Protein AF-A0A2E9WST7-F1 (afdb_monomer)

Mean predicted aligned error: 13.3 Å

Solvent-accessible surface area (backbone atoms only — not comparable to full-atom values): 6482 Å² total; per-residue (Å²): 111,64,91,90,34,52,65,71,56,52,52,51,54,52,51,51,51,49,51,52,51,52,50,48,54,58,65,74,44,77,50,50,67,56,48,52,54,45,57,62,57,57,50,62,66,74,67,54,48,77,66,50,72,51,68,26,74,51,70,61,37,70,44,82,50,95,46,68,55,95,45,40,83,42,42,50,44,25,50,70,87,40,81,57,51,58,79,73,47,29,40,57,55,65,39,33,40,37,40,76,61,58,41,50,63,73,38,44,33,41,39,40,63,106

pLDDT: mean 85.19, std 15.43, range [53.72, 98.31]

Secondary structure (DSSP, 8-state):
-BTTB-HHHHHHHHHHHHHHHHHHHHHH-TTHHHHHHHHHHHHHHTTSPPPEEEE--SS--EEE-SS--SSGGGEEEEETTEEPPBTTTEEEETTEEEESSPPPTT-EEEEEE-

Structure (mmCIF, N/CA/C/O backbone):
data_AF-A0A2E9WST7-F1
#
_entry.id   AF-A0A2E9WST7-F1
#
loop_
_atom_site.group_PDB
_atom_site.id
_atom_site.type_symbol
_atom_site.label_atom_id
_atom_site.label_alt_id
_atom_site.label_comp_id
_atom_site.label_asym_id
_atom_site.label_entity_id
_atom_site.label_seq_id
_atom_site.pdbx_PDB_ins_code
_atom_site.Cartn_x
_atom_site.Cartn_y
_atom_site.Cartn_z
_atom_site.occup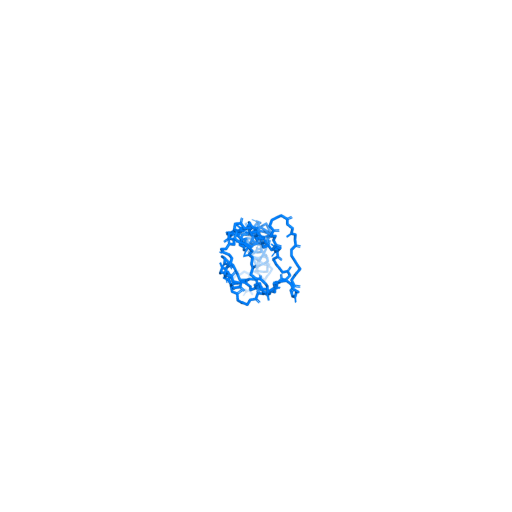ancy
_atom_site.B_iso_or_equiv
_atom_site.auth_seq_id
_atom_site.auth_comp_id
_atom_site.auth_asym_id
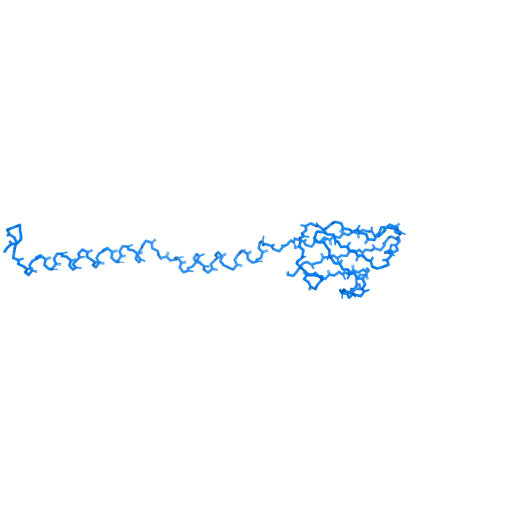_atom_site.auth_atom_id
_atom_site.pdbx_PDB_model_num
ATOM 1 N N . MET A 1 1 ? -45.244 -2.416 60.033 1.00 62.09 1 MET A N 1
ATOM 2 C CA . MET A 1 1 ? -44.432 -1.181 60.022 1.00 62.09 1 MET A CA 1
ATOM 3 C C . MET A 1 1 ? -42.985 -1.604 59.886 1.00 62.09 1 MET A C 1
ATOM 5 O O . MET A 1 1 ? -42.555 -2.424 60.683 1.00 62.09 1 MET A O 1
ATOM 9 N N . ILE A 1 2 ? -42.266 -1.107 58.884 1.00 64.69 2 ILE A N 1
ATOM 10 C CA . ILE A 1 2 ? -40.804 -1.242 58.815 1.00 64.69 2 ILE A CA 1
ATOM 11 C C . ILE A 1 2 ? -40.252 0.097 59.317 1.00 64.69 2 ILE A C 1
ATOM 13 O O . ILE A 1 2 ? -40.688 1.142 58.834 1.00 64.69 2 ILE A O 1
ATOM 17 N N . ASN A 1 3 ? -39.376 0.085 60.325 1.00 66.50 3 ASN A N 1
ATOM 18 C CA . ASN A 1 3 ? -38.720 1.276 60.896 1.00 66.50 3 ASN A CA 1
ATOM 19 C C . ASN A 1 3 ? -39.676 2.449 61.206 1.00 66.50 3 ASN A C 1
ATOM 21 O O . ASN A 1 3 ? -39.450 3.574 60.764 1.00 66.50 3 ASN A O 1
ATOM 25 N N . ASN A 1 4 ? -40.785 2.187 61.909 1.00 77.38 4 ASN A N 1
ATOM 26 C CA . ASN A 1 4 ? -41.799 3.192 62.279 1.00 77.38 4 ASN A CA 1
ATOM 27 C C . ASN A 1 4 ? -42.469 3.929 61.094 1.00 77.38 4 ASN A C 1
ATOM 29 O O . ASN A 1 4 ? -43.224 4.878 61.307 1.00 77.38 4 ASN A O 1
ATOM 33 N N . LYS A 1 5 ? -42.260 3.483 59.847 1.00 82.12 5 LYS A N 1
ATOM 34 C CA . LYS A 1 5 ? -42.932 4.000 58.647 1.00 82.12 5 LYS A CA 1
ATOM 35 C C . LYS A 1 5 ? -44.077 3.073 58.221 1.00 82.12 5 LYS A C 1
ATOM 37 O O . LYS A 1 5 ? -44.042 1.853 58.428 1.00 82.12 5 LYS A O 1
ATOM 42 N N . SER A 1 6 ? -45.125 3.660 57.634 1.00 87.62 6 SER A N 1
ATOM 43 C CA . SER A 1 6 ? -46.203 2.890 57.004 1.00 87.62 6 SER A CA 1
ATOM 44 C C . SER A 1 6 ? -45.673 2.179 55.757 1.00 87.62 6 SER A C 1
ATOM 46 O O . SER A 1 6 ? -44.767 2.681 55.093 1.00 87.62 6 SER A O 1
ATOM 48 N N . PHE A 1 7 ? -46.236 1.019 55.417 1.00 84.81 7 PHE A N 1
ATOM 49 C CA . PHE A 1 7 ? -45.812 0.262 54.233 1.00 84.81 7 PHE A CA 1
ATOM 50 C C . PHE A 1 7 ? -45.902 1.096 52.947 1.00 84.81 7 PHE A C 1
ATOM 52 O O . PHE A 1 7 ? -44.960 1.109 52.162 1.00 84.81 7 PHE A O 1
ATOM 59 N N . ASN A 1 8 ? -46.963 1.891 52.791 1.00 86.19 8 ASN A N 1
ATOM 60 C CA . ASN A 1 8 ? -47.128 2.786 51.642 1.00 86.19 8 ASN A CA 1
ATOM 61 C C . ASN A 1 8 ? -46.027 3.855 51.565 1.00 86.19 8 ASN A C 1
ATOM 63 O O . ASN A 1 8 ? -45.566 4.183 50.476 1.00 86.19 8 ASN A O 1
ATOM 67 N N . ARG A 1 9 ? -45.568 4.370 52.714 1.00 88.19 9 ARG A N 1
ATOM 68 C CA . ARG A 1 9 ? -44.467 5.341 52.768 1.00 88.19 9 ARG A CA 1
ATOM 69 C C . ARG A 1 9 ? -43.133 4.708 52.373 1.00 88.19 9 ARG A C 1
ATOM 71 O O . ARG A 1 9 ? -42.359 5.335 51.664 1.00 88.19 9 ARG A O 1
ATOM 78 N N . VAL A 1 10 ? -42.882 3.472 52.800 1.00 85.88 10 VAL A N 1
ATOM 79 C CA . VAL A 1 10 ? -41.661 2.737 52.434 1.00 85.88 10 VAL A CA 1
ATOM 80 C C . VAL A 1 10 ? -41.632 2.457 50.931 1.00 85.88 10 VAL A C 1
ATOM 82 O O . VAL A 1 10 ? -40.620 2.714 50.290 1.00 85.88 10 VAL A O 1
ATOM 85 N N . ILE A 1 11 ? -42.755 2.018 50.352 1.00 88.00 11 ILE A N 1
ATOM 86 C CA . ILE A 1 11 ? -42.865 1.767 48.907 1.00 88.00 11 ILE A CA 1
ATOM 87 C C . ILE A 1 11 ? -42.622 3.054 48.107 1.00 88.00 11 ILE A C 1
ATOM 89 O O . ILE A 1 11 ? -41.862 3.037 47.142 1.00 88.00 11 ILE A O 1
ATOM 93 N N . ALA A 1 12 ? -43.211 4.178 48.525 1.00 89.88 12 ALA A N 1
ATOM 94 C CA . ALA A 1 12 ? -43.015 5.462 47.856 1.00 89.88 12 ALA A CA 1
ATOM 95 C C . ALA A 1 12 ? -41.550 5.933 47.898 1.00 89.88 12 ALA A C 1
ATOM 97 O O . ALA A 1 12 ? -41.022 6.378 46.882 1.00 89.88 12 ALA A O 1
ATOM 98 N N . GLU A 1 13 ? -40.872 5.793 49.042 1.00 87.56 13 GLU A N 1
ATOM 99 C CA . GLU A 1 13 ? -39.454 6.148 49.185 1.00 87.56 13 GLU A CA 1
ATOM 100 C C . GLU A 1 13 ? -38.550 5.231 48.336 1.00 87.56 13 GLU A C 1
ATOM 102 O O . GLU A 1 13 ? -37.635 5.715 47.674 1.00 87.56 13 GLU A O 1
ATOM 107 N N . SER A 1 14 ? -38.827 3.923 48.282 1.00 86.00 14 SER A N 1
ATOM 108 C CA . SER A 1 14 ? -38.084 2.978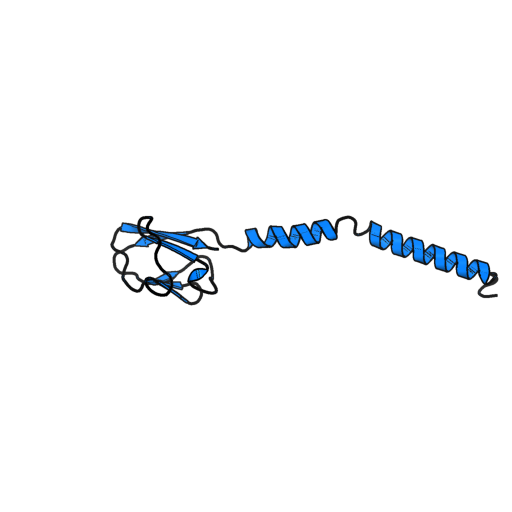 47.435 1.00 86.00 14 SER A CA 1
ATOM 109 C C . SER A 1 14 ? -38.253 3.264 45.943 1.00 86.00 14 SER A C 1
ATOM 111 O O . SER A 1 14 ? -37.270 3.240 45.206 1.00 86.00 14 SER A O 1
ATOM 113 N N . LEU A 1 15 ? -39.476 3.562 45.497 1.00 86.19 15 LEU A N 1
ATOM 114 C CA . LEU A 1 15 ? -39.754 3.911 44.102 1.00 86.19 15 LEU A CA 1
ATOM 115 C C . LEU A 1 15 ? -39.112 5.247 43.715 1.00 86.19 15 LEU A C 1
ATOM 117 O O . LEU A 1 15 ? -38.547 5.362 42.630 1.00 86.19 15 LEU A O 1
ATOM 121 N N . PHE A 1 16 ? -39.145 6.235 44.612 1.00 88.25 16 PHE A N 1
ATOM 122 C CA . PHE A 1 16 ? -38.491 7.526 44.408 1.00 88.25 16 PHE A CA 1
ATOM 123 C C . PHE A 1 16 ? -36.968 7.383 44.301 1.00 88.25 16 PHE A C 1
ATOM 125 O O . PHE A 1 16 ? -36.353 7.922 43.383 1.00 88.25 16 PHE A O 1
ATOM 132 N N . ASN A 1 17 ? -36.358 6.589 45.184 1.00 85.75 17 ASN A N 1
ATOM 133 C CA . ASN A 1 17 ? -34.925 6.313 45.134 1.00 85.75 17 ASN A CA 1
ATOM 134 C C . ASN A 1 17 ? -34.536 5.539 43.867 1.00 85.75 17 ASN A C 1
ATOM 136 O O . ASN A 1 17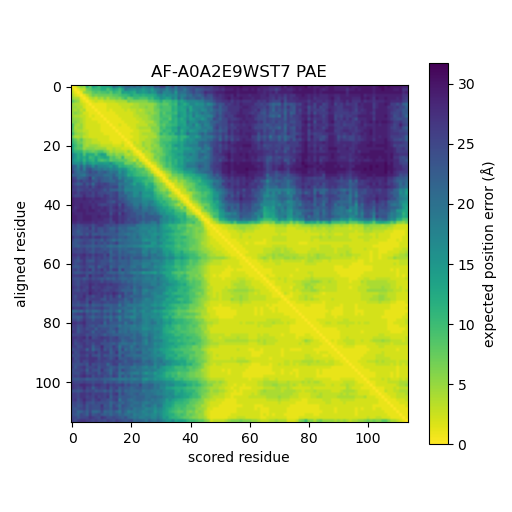 ? -33.513 5.843 43.262 1.00 85.75 17 ASN A O 1
ATOM 140 N N . LEU A 1 18 ? -35.355 4.577 43.429 1.00 86.75 18 LEU A N 1
ATOM 141 C CA . LEU A 1 18 ? -35.124 3.834 42.189 1.00 86.75 18 LEU A CA 1
ATOM 142 C C . LEU A 1 18 ? -35.198 4.744 40.957 1.00 86.75 18 LEU A C 1
ATOM 144 O O . LEU A 1 18 ? -34.322 4.683 40.099 1.00 86.75 18 LEU A O 1
ATOM 148 N N . ALA A 1 19 ? -36.203 5.619 40.890 1.00 85.69 19 ALA A N 1
ATOM 149 C CA . ALA A 1 19 ? -36.329 6.590 39.810 1.00 85.69 19 ALA A CA 1
ATOM 150 C C . ALA A 1 19 ? -35.131 7.550 39.773 1.00 85.69 19 ALA A C 1
ATOM 152 O O . ALA A 1 19 ? -34.557 7.753 38.708 1.00 85.69 19 ALA A O 1
ATOM 153 N N . ASN A 1 20 ? -34.696 8.071 40.923 1.00 81.69 20 ASN A N 1
ATOM 154 C CA . ASN A 1 20 ? -33.543 8.969 40.999 1.00 81.69 20 ASN A CA 1
ATOM 155 C C . ASN A 1 20 ? -32.223 8.269 40.656 1.00 81.69 20 ASN A C 1
ATOM 157 O O . ASN A 1 20 ? -31.389 8.852 39.967 1.00 81.69 20 ASN A O 1
ATOM 161 N N . ASN A 1 21 ? -32.037 7.015 41.077 1.00 77.44 21 ASN A N 1
ATOM 162 C CA . ASN A 1 21 ? -30.876 6.211 40.689 1.00 77.44 21 ASN A CA 1
ATOM 163 C C . ASN A 1 21 ? -30.857 5.971 39.175 1.00 77.44 21 ASN A C 1
ATOM 165 O O . ASN A 1 21 ? -29.841 6.213 38.529 1.00 77.44 21 ASN A O 1
ATOM 169 N N . ASN A 1 22 ? -31.991 5.588 38.585 1.00 69.56 22 ASN A N 1
ATOM 170 C CA . ASN A 1 22 ? -32.093 5.373 37.142 1.00 69.56 22 ASN A CA 1
ATOM 171 C C . ASN A 1 22 ? -31.900 6.671 36.351 1.00 69.56 22 ASN A C 1
ATOM 173 O O . ASN A 1 22 ? -31.226 6.652 35.326 1.00 69.56 22 ASN A O 1
ATOM 177 N N . GLN A 1 23 ? -32.430 7.797 36.843 1.00 67.56 23 GLN A N 1
ATOM 178 C CA . GLN A 1 23 ? -32.209 9.122 36.260 1.00 67.56 23 GLN A CA 1
ATOM 179 C C . GLN A 1 23 ? -30.749 9.565 36.358 1.00 67.56 23 GLN A C 1
ATOM 181 O O . GLN A 1 23 ? -30.225 10.174 35.432 1.00 67.56 23 GLN A O 1
ATOM 186 N N . THR A 1 24 ? -30.064 9.214 37.442 1.00 59.69 24 THR A N 1
ATOM 187 C CA . THR A 1 24 ? -28.639 9.495 37.619 1.00 59.69 24 THR A CA 1
ATOM 188 C C . THR A 1 24 ? -27.789 8.674 36.648 1.00 59.69 24 THR A C 1
ATOM 190 O O . THR A 1 24 ? -26.859 9.217 36.070 1.00 59.69 24 THR A O 1
ATOM 193 N N . ILE A 1 25 ? -28.144 7.413 36.383 1.00 59.00 25 ILE A N 1
ATOM 194 C CA . ILE A 1 25 ? -27.435 6.556 35.416 1.00 59.00 25 ILE A CA 1
ATOM 195 C C . ILE A 1 25 ? -27.571 7.109 33.988 1.00 59.00 25 ILE A C 1
ATOM 197 O O . ILE A 1 25 ? -26.562 7.300 33.314 1.00 59.00 25 ILE A O 1
ATOM 201 N N . ILE A 1 26 ? -28.785 7.468 33.556 1.00 57.09 26 ILE A N 1
ATOM 202 C CA . ILE A 1 26 ? -29.013 8.071 32.225 1.00 57.09 26 ILE A CA 1
ATOM 203 C C . ILE A 1 26 ? -28.464 9.504 32.103 1.00 57.09 26 ILE A C 1
ATOM 205 O O . ILE A 1 26 ? -28.166 9.943 30.998 1.00 57.09 26 ILE A O 1
ATOM 209 N N . SER A 1 27 ? -28.283 10.222 33.219 1.00 57.75 27 SER A N 1
ATOM 210 C CA . SER A 1 27 ? -27.692 11.575 33.245 1.00 57.75 27 SER A CA 1
ATOM 211 C C . SER A 1 27 ? -26.172 11.584 33.448 1.00 57.75 27 SER A C 1
ATOM 213 O O . SER A 1 27 ? -25.547 12.614 33.217 1.00 57.75 27 SER A O 1
ATOM 215 N N . GLN A 1 28 ? -25.571 10.469 33.880 1.00 53.72 28 GLN A N 1
ATOM 216 C CA . GLN A 1 28 ? -24.115 10.249 33.917 1.00 53.72 28 GLN A CA 1
ATOM 217 C C . GLN A 1 28 ? -23.584 9.591 32.637 1.00 53.72 28 GLN A C 1
ATOM 219 O O . GLN A 1 28 ? -22.375 9.530 32.443 1.00 53.72 28 GLN A O 1
ATOM 224 N N . THR A 1 29 ? -24.476 9.156 31.741 1.00 54.69 29 THR A N 1
ATOM 225 C CA . THR A 1 29 ? -24.129 8.764 30.369 1.00 54.69 29 THR A CA 1
ATOM 226 C C . THR A 1 29 ? -24.868 9.544 29.265 1.00 54.69 29 THR A C 1
ATOM 228 O O . THR A 1 29 ? -25.298 8.934 28.287 1.00 54.69 29 THR A O 1
ATOM 231 N N . PRO A 1 30 ? -25.017 10.887 29.326 1.00 56.16 30 PRO A N 1
ATOM 232 C CA . PRO A 1 30 ? -25.409 11.647 28.147 1.00 56.16 30 PRO A CA 1
ATOM 233 C C . PRO A 1 30 ? -24.205 11.665 27.204 1.00 56.16 30 PRO A C 1
ATOM 235 O O . PRO A 1 30 ? -23.181 12.270 27.519 1.00 56.16 30 PRO A O 1
ATOM 238 N N . GLY A 1 31 ? -24.314 10.987 26.065 1.00 56.88 31 GLY A N 1
ATOM 239 C CA . GLY A 1 31 ? -23.224 10.896 25.104 1.00 56.88 31 GLY A CA 1
ATOM 240 C C . GLY A 1 31 ? -22.405 9.615 25.184 1.00 56.88 31 GLY A C 1
ATOM 241 O O . GLY A 1 31 ? -21.433 9.532 24.454 1.00 56.88 31 GLY A O 1
ATOM 242 N N . LEU A 1 32 ? -22.787 8.590 25.959 1.00 57.25 32 LEU A N 1
ATOM 243 C CA . LEU A 1 32 ? -22.165 7.267 25.782 1.00 57.25 32 LEU A CA 1
ATOM 244 C C . LEU A 1 32 ? -22.499 6.694 24.399 1.00 57.25 32 LEU A C 1
ATOM 246 O O . LEU A 1 32 ? -21.678 6.032 23.786 1.00 57.25 32 LEU A O 1
ATOM 250 N N . ASP A 1 33 ? -23.685 6.999 23.878 1.00 56.53 33 ASP A N 1
ATOM 251 C CA . ASP A 1 33 ? -24.026 6.793 22.475 1.00 56.53 33 ASP A CA 1
ATOM 252 C C . ASP A 1 33 ? -23.046 7.552 21.569 1.00 56.53 33 ASP A C 1
ATOM 254 O O . ASP A 1 33 ? -22.415 6.944 20.712 1.00 56.53 33 ASP A O 1
ATOM 258 N N . LYS A 1 34 ? -22.829 8.848 21.810 1.00 57.44 34 LYS A N 1
ATOM 259 C CA . LYS A 1 34 ? -21.887 9.673 21.044 1.00 57.44 34 LYS A CA 1
ATOM 260 C C . LYS A 1 34 ? -20.442 9.174 21.141 1.00 57.44 34 LYS A C 1
ATOM 262 O O . LYS A 1 34 ? -19.751 9.204 20.133 1.00 57.44 34 LYS A O 1
ATOM 267 N N . ASP A 1 35 ? -20.008 8.688 22.295 1.00 61.78 35 ASP A N 1
ATOM 268 C CA . ASP A 1 35 ? -18.660 8.181 22.550 1.00 61.78 35 ASP A CA 1
ATOM 269 C C . ASP A 1 35 ? -18.473 6.772 21.984 1.00 61.78 35 ASP A C 1
ATOM 271 O O . ASP A 1 35 ? -17.404 6.464 21.476 1.00 61.78 35 ASP A O 1
ATOM 275 N N . ILE A 1 36 ? -19.510 5.931 21.977 1.00 60.62 36 ILE A N 1
ATOM 276 C CA . ILE A 1 36 ? -19.493 4.631 21.293 1.00 60.62 36 ILE A CA 1
ATOM 277 C C . ILE A 1 36 ? -19.478 4.838 19.775 1.00 60.62 36 ILE A C 1
ATOM 279 O O . ILE A 1 36 ? -18.691 4.194 19.084 1.00 60.62 36 ILE A O 1
ATOM 283 N N . PHE A 1 37 ? -20.287 5.759 19.242 1.00 60.75 37 PHE A N 1
ATOM 284 C CA . PHE A 1 37 ? -20.250 6.113 17.822 1.00 60.75 37 PHE A CA 1
ATOM 285 C C . PHE A 1 37 ? -18.931 6.811 17.450 1.00 60.75 37 PHE A C 1
ATOM 287 O O . PHE A 1 37 ? -18.354 6.497 16.418 1.00 60.75 37 PHE A O 1
ATOM 294 N N . SER A 1 38 ? -18.386 7.683 18.297 1.00 62.03 38 SER A N 1
ATOM 295 C CA . SER A 1 38 ? -17.100 8.345 18.047 1.00 62.03 38 SER A CA 1
ATOM 296 C C . SER A 1 38 ? -15.941 7.354 18.115 1.00 62.03 38 SER A C 1
ATOM 298 O O . SER A 1 38 ? -15.162 7.271 17.176 1.00 62.03 38 SER A O 1
ATOM 300 N N . ALA A 1 39 ? -15.849 6.539 19.167 1.00 59.50 39 ALA A N 1
ATOM 301 C CA . ALA A 1 39 ? -14.780 5.555 19.318 1.00 59.50 39 ALA A CA 1
ATOM 302 C C . ALA A 1 39 ? -14.826 4.465 18.239 1.00 59.50 39 ALA A C 1
ATOM 304 O O . ALA A 1 39 ? -13.786 3.924 17.886 1.00 59.50 39 ALA A O 1
ATOM 305 N N . THR A 1 40 ? -16.002 4.147 17.691 1.00 58.09 40 THR A N 1
ATOM 306 C CA . THR A 1 40 ? -16.133 3.124 16.639 1.00 58.09 40 THR A CA 1
ATOM 307 C C . THR A 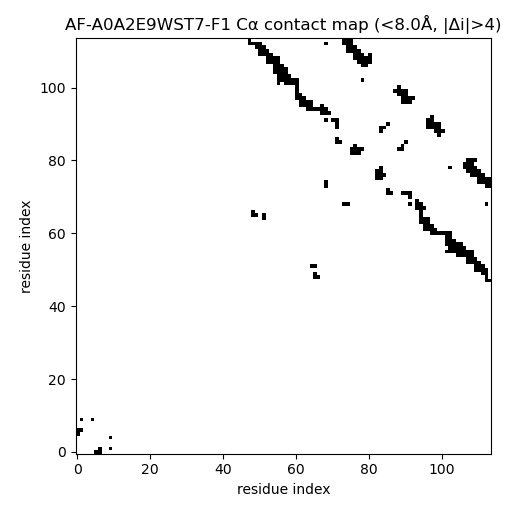1 40 ? -15.842 3.665 15.240 1.00 58.09 40 THR A C 1
ATOM 309 O O . THR A 1 40 ? -15.441 2.884 14.392 1.00 58.09 40 THR A O 1
ATOM 312 N N . PHE A 1 41 ? -16.022 4.961 14.967 1.00 60.03 41 PHE A N 1
ATOM 313 C CA . PHE A 1 41 ? -15.731 5.542 13.646 1.00 60.03 41 PHE A CA 1
ATOM 314 C C . PHE A 1 41 ? -14.324 6.155 13.550 1.00 60.03 41 PHE A C 1
ATOM 316 O O . PHE A 1 41 ? -13.694 6.054 12.503 1.00 60.03 41 PHE A O 1
ATOM 323 N N . ASP A 1 42 ? -13.805 6.730 14.636 1.00 58.25 42 ASP A N 1
ATOM 324 C CA . ASP A 1 42 ? -12.492 7.402 14.676 1.00 58.25 42 ASP A CA 1
ATOM 325 C C . ASP A 1 42 ? -11.322 6.393 14.752 1.00 58.25 42 ASP A C 1
ATOM 327 O O . ASP A 1 42 ? -10.203 6.649 14.314 1.00 58.25 42 ASP A O 1
ATOM 331 N N . THR A 1 43 ? -11.585 5.178 15.246 1.00 55.66 43 THR A N 1
ATOM 332 C CA . THR A 1 43 ? -10.585 4.095 15.289 1.00 55.66 43 THR A CA 1
ATOM 333 C C . THR A 1 43 ? -10.386 3.385 13.950 1.00 55.66 43 THR A C 1
ATOM 335 O O . THR A 1 43 ? -9.361 2.734 13.766 1.00 55.66 43 THR A O 1
ATOM 338 N N . VAL A 1 44 ? -11.319 3.511 13.002 1.00 57.84 44 VAL A N 1
ATOM 339 C CA . VAL A 1 44 ? -11.216 2.856 11.684 1.00 57.84 44 VAL A CA 1
ATOM 340 C C . VAL A 1 44 ? -10.259 3.620 10.769 1.00 57.84 44 VAL A C 1
ATOM 342 O O . VAL A 1 44 ? -9.522 2.996 10.021 1.00 57.84 44 VAL A O 1
ATOM 345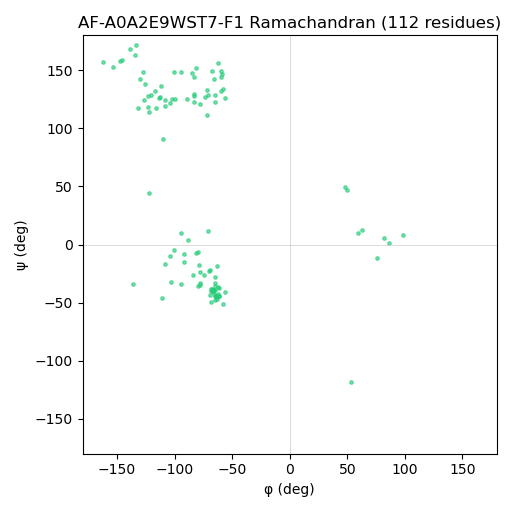 N N . ASP A 1 45 ? -10.213 4.951 10.877 1.00 57.81 45 ASP A N 1
ATOM 346 C CA . ASP A 1 45 ? -9.277 5.796 10.119 1.00 57.81 45 ASP A CA 1
ATOM 347 C C . ASP A 1 45 ? -7.877 5.795 10.762 1.00 57.81 45 ASP A C 1
ATOM 349 O O . ASP A 1 45 ? -6.861 5.734 10.082 1.00 57.81 45 ASP A O 1
ATOM 353 N N . SER A 1 46 ? -7.804 5.747 12.099 1.00 60.66 46 SER A N 1
ATOM 354 C CA . SER A 1 46 ? -6.525 5.805 12.824 1.00 60.66 46 SER A CA 1
ATOM 355 C C . SER A 1 46 ? -5.744 4.479 12.874 1.00 60.66 46 SER A C 1
ATOM 357 O O . SER A 1 46 ? -4.635 4.457 13.414 1.00 60.66 46 SER A O 1
ATOM 359 N N . THR A 1 47 ? -6.306 3.368 12.386 1.00 75.25 47 THR A N 1
ATOM 360 C CA . THR A 1 47 ? -5.648 2.044 12.394 1.00 75.25 47 THR A CA 1
ATOM 361 C C . THR A 1 47 ? -5.103 1.615 11.034 1.00 75.25 47 THR A C 1
ATOM 363 O O . THR A 1 47 ? -4.348 0.643 10.980 1.00 75.25 47 THR A O 1
ATOM 366 N N . ILE A 1 48 ? -5.434 2.332 9.955 1.00 86.44 48 ILE A N 1
ATOM 367 C CA . ILE A 1 48 ? -4.903 2.051 8.619 1.00 86.44 48 ILE A CA 1
ATOM 368 C C . ILE A 1 48 ? -3.525 2.720 8.501 1.00 86.44 48 ILE A C 1
ATOM 370 O O . ILE A 1 48 ? -3.420 3.930 8.701 1.00 86.44 48 ILE A O 1
ATOM 374 N N . PRO A 1 49 ? -2.450 1.969 8.200 1.00 91.62 49 PRO A N 1
ATOM 375 C CA . PRO A 1 49 ? -1.125 2.549 8.022 1.00 91.62 49 PRO A CA 1
ATOM 376 C C . PRO A 1 49 ? -1.097 3.589 6.896 1.00 91.62 49 PRO A C 1
ATOM 378 O O . PRO A 1 49 ? -1.740 3.427 5.856 1.00 91.62 49 PRO A O 1
ATOM 381 N N . GLU A 1 50 ? -0.294 4.636 7.084 1.00 93.19 50 GLU A N 1
ATOM 382 C CA . GLU A 1 50 ? -0.062 5.649 6.056 1.00 93.19 50 GLU A CA 1
ATOM 383 C C . GLU A 1 50 ? 0.525 5.027 4.786 1.00 93.19 50 GLU A C 1
ATOM 385 O O . GLU A 1 50 ? 1.340 4.099 4.835 1.00 93.19 50 GLU A O 1
ATOM 390 N N . SER A 1 51 ? 0.158 5.590 3.634 1.00 95.56 51 SER A N 1
ATOM 391 C CA . SER A 1 51 ? 0.762 5.184 2.367 1.00 95.56 51 SER A CA 1
ATOM 392 C C . SER A 1 51 ? 2.273 5.410 2.374 1.00 95.56 51 SER A C 1
ATOM 394 O O . SER A 1 51 ? 2.772 6.353 2.990 1.00 95.56 51 SER A O 1
ATOM 396 N N . GLN A 1 52 ? 2.997 4.573 1.644 1.00 97.25 52 GLN A N 1
ATOM 397 C CA . GLN A 1 52 ? 4.456 4.602 1.589 1.00 97.25 52 GLN A CA 1
ATOM 398 C C . GLN A 1 52 ? 4.947 4.383 0.162 1.00 97.25 52 GLN A C 1
ATOM 400 O O . GLN A 1 52 ? 4.178 3.982 -0.713 1.00 97.25 52 GLN A O 1
ATOM 405 N N . GLY A 1 53 ? 6.233 4.628 -0.068 1.00 97.31 53 GLY A N 1
ATOM 406 C CA . GLY A 1 53 ? 6.842 4.372 -1.361 1.00 97.31 53 GLY A CA 1
ATOM 407 C C . GLY A 1 53 ? 8.300 3.953 -1.273 1.00 97.31 53 GLY A C 1
ATOM 408 O O . GLY A 1 53 ? 8.988 4.225 -0.287 1.00 97.31 53 GLY A O 1
ATOM 409 N N . PHE A 1 54 ? 8.750 3.291 -2.331 1.00 97.81 54 PHE A N 1
ATOM 410 C CA . PHE A 1 54 ? 10.110 2.805 -2.522 1.00 97.81 54 PHE A CA 1
ATOM 411 C C . PHE A 1 54 ? 10.583 3.140 -3.934 1.00 97.81 54 PHE A C 1
ATOM 413 O O . PHE A 1 54 ? 9.782 3.401 -4.826 1.00 97.81 54 PHE A O 1
ATOM 420 N N . ILE A 1 55 ? 11.897 3.074 -4.140 1.00 97.56 55 ILE A N 1
ATOM 421 C CA . ILE A 1 55 ? 12.502 3.152 -5.468 1.00 97.56 55 ILE A CA 1
ATOM 422 C C . ILE A 1 55 ? 13.121 1.795 -5.785 1.00 97.56 55 ILE A C 1
ATOM 424 O O . ILE A 1 55 ? 13.916 1.276 -4.998 1.00 97.56 55 ILE A O 1
ATOM 428 N N . GLY A 1 56 ? 12.758 1.227 -6.934 1.00 96.06 56 GLY A N 1
ATOM 429 C CA . GLY A 1 56 ? 13.367 0.009 -7.455 1.00 96.06 56 GLY A CA 1
ATOM 430 C C . GLY A 1 56 ? 14.869 0.193 -7.672 1.00 96.06 56 GLY A C 1
ATOM 431 O O . GLY A 1 56 ? 15.306 1.179 -8.268 1.00 96.06 56 GLY A O 1
ATOM 432 N N . ASP A 1 57 ? 15.675 -0.754 -7.203 1.00 95.19 57 ASP A N 1
ATOM 433 C CA . ASP A 1 57 ? 17.135 -0.755 -7.360 1.00 95.19 57 ASP A CA 1
ATOM 434 C C . ASP A 1 57 ? 17.612 -1.693 -8.487 1.00 95.19 57 ASP A C 1
ATOM 436 O O . ASP A 1 57 ? 18.800 -1.719 -8.809 1.00 95.19 57 ASP A O 1
ATOM 440 N N . GLY A 1 58 ? 16.695 -2.441 -9.111 1.00 95.56 58 GLY A N 1
ATOM 441 C CA . GLY A 1 58 ? 17.004 -3.439 -10.132 1.00 95.56 58 GLY A CA 1
ATOM 442 C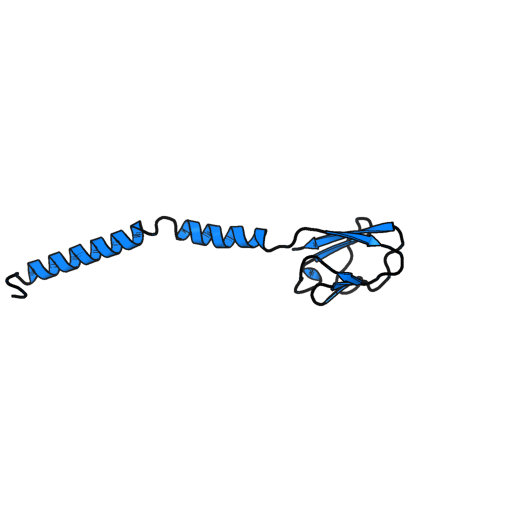 C . GLY A 1 58 ? 17.449 -4.801 -9.592 1.00 95.56 58 GLY A C 1
ATOM 443 O O . GLY A 1 58 ? 17.806 -5.655 -10.404 1.00 95.56 58 GLY A O 1
ATOM 444 N N . PHE A 1 59 ? 17.424 -5.031 -8.271 1.00 96.00 59 PHE A N 1
ATOM 445 C CA . PHE A 1 59 ? 17.841 -6.301 -7.649 1.00 96.00 59 PHE A CA 1
ATOM 446 C C . PHE A 1 59 ? 16.895 -6.810 -6.553 1.00 96.00 59 PHE A C 1
ATOM 448 O O . PHE A 1 59 ? 16.729 -8.019 -6.401 1.00 96.00 59 PHE A O 1
ATOM 455 N N . THR A 1 60 ? 16.274 -5.910 -5.799 1.00 96.69 60 THR A N 1
ATOM 456 C CA . THR A 1 60 ? 15.440 -6.220 -4.640 1.00 96.69 60 THR A CA 1
ATOM 457 C C . THR A 1 60 ? 14.021 -6.586 -5.070 1.00 96.69 60 THR A C 1
ATOM 459 O O . THR A 1 60 ? 13.379 -5.867 -5.830 1.00 96.69 60 THR A O 1
ATOM 462 N N . THR A 1 61 ? 13.517 -7.713 -4.573 1.00 97.38 61 THR A N 1
ATOM 463 C CA . THR A 1 61 ? 12.128 -8.166 -4.779 1.00 97.38 61 THR A CA 1
ATOM 464 C C . THR A 1 61 ? 11.279 -8.055 -3.519 1.00 97.38 61 THR A C 1
ATOM 466 O O . THR A 1 61 ? 10.056 -8.112 -3.608 1.00 97.38 61 THR A O 1
ATOM 469 N N . GLU A 1 62 ? 11.913 -7.907 -2.357 1.00 97.94 62 GLU A N 1
ATOM 470 C CA . GLU A 1 62 ? 11.266 -7.906 -1.048 1.00 97.94 62 GLU A CA 1
ATOM 471 C C . GLU A 1 62 ? 11.378 -6.524 -0.405 1.00 97.94 62 GLU A C 1
ATOM 473 O O . GLU A 1 62 ? 12.474 -5.982 -0.260 1.00 97.94 62 GLU A O 1
ATOM 478 N N . TYR A 1 63 ? 10.241 -5.958 -0.011 1.00 97.69 63 TYR A N 1
ATOM 479 C CA . TYR A 1 63 ? 10.151 -4.635 0.598 1.00 97.69 63 TYR A CA 1
ATOM 480 C C . TYR A 1 63 ? 9.400 -4.722 1.924 1.00 97.69 63 TYR A C 1
ATOM 482 O O . TYR A 1 63 ? 8.260 -5.184 1.969 1.00 97.69 63 TYR A O 1
ATOM 490 N N . THR A 1 64 ? 10.023 -4.253 3.005 1.00 97.81 64 THR A N 1
ATOM 491 C CA . THR A 1 64 ? 9.386 -4.185 4.328 1.00 97.81 64 THR A CA 1
ATOM 492 C C . THR A 1 64 ? 8.435 -2.994 4.398 1.00 97.81 64 THR A C 1
ATOM 494 O O . THR A 1 64 ? 8.845 -1.847 4.229 1.00 97.81 64 THR A O 1
ATOM 497 N N . LEU A 1 65 ? 7.168 -3.272 4.669 1.00 97.12 65 LEU A N 1
ATOM 498 C CA . LEU A 1 65 ? 6.073 -2.326 4.783 1.00 97.12 65 LEU A CA 1
ATOM 499 C C . LEU A 1 65 ? 6.000 -1.738 6.201 1.00 97.12 65 LEU A C 1
ATOM 501 O O . LEU A 1 65 ? 6.234 -2.413 7.197 1.00 97.12 65 LEU A O 1
ATOM 505 N N . ASN A 1 66 ? 5.566 -0.484 6.316 1.00 95.25 66 ASN A N 1
ATOM 506 C CA . ASN A 1 66 ? 5.213 0.168 7.586 1.00 95.25 66 ASN A CA 1
ATOM 507 C C . ASN A 1 66 ? 3.905 -0.348 8.241 1.00 95.25 66 ASN A C 1
ATOM 509 O O . ASN A 1 66 ? 3.392 0.279 9.169 1.00 95.25 66 ASN A O 1
ATOM 513 N N . GLY A 1 67 ? 3.352 -1.460 7.756 1.00 93.62 67 GLY A N 1
ATOM 514 C CA . GLY A 1 67 ? 2.065 -2.008 8.160 1.00 93.62 67 GLY A CA 1
ATOM 515 C C . GLY A 1 67 ? 1.931 -3.473 7.758 1.00 93.62 67 GLY A C 1
ATOM 516 O O . GLY A 1 67 ? 2.604 -3.925 6.836 1.00 93.62 67 GLY A O 1
ATOM 517 N N . VAL A 1 68 ? 1.057 -4.207 8.448 1.00 94.62 68 VAL A N 1
ATOM 518 C CA . VAL A 1 68 ? 0.885 -5.659 8.274 1.00 94.62 68 VAL A CA 1
ATOM 519 C C . VAL A 1 68 ? -0.469 -5.935 7.615 1.00 94.62 68 VAL A C 1
ATOM 521 O O . VAL A 1 68 ? -1.478 -6.044 8.320 1.00 94.62 68 VAL A O 1
ATOM 524 N N . PRO A 1 69 ? -0.547 -6.008 6.275 1.00 92.75 69 PRO A N 1
ATOM 525 C CA . PRO A 1 69 ? -1.788 -6.369 5.610 1.00 92.75 69 PRO A CA 1
ATOM 526 C C . PRO A 1 69 ? -2.089 -7.857 5.823 1.00 92.75 69 PRO A C 1
ATOM 528 O O . PRO A 1 69 ? -1.241 -8.718 5.621 1.00 92.75 69 PRO A O 1
ATOM 531 N N . ALA A 1 70 ? -3.330 -8.183 6.190 1.00 91.50 70 ALA A N 1
ATOM 532 C CA . ALA A 1 70 ? -3.734 -9.580 6.385 1.00 91.50 70 ALA A CA 1
ATOM 533 C C . ALA A 1 70 ? -3.788 -10.388 5.071 1.00 91.50 70 ALA A C 1
ATOM 535 O O . ALA A 1 70 ? -3.755 -11.619 5.096 1.00 91.50 70 ALA A O 1
ATOM 536 N N . ARG A 1 71 ? -3.919 -9.703 3.929 1.00 92.75 71 ARG A N 1
ATOM 537 C CA . ARG A 1 71 ? -3.941 -10.274 2.578 1.00 92.75 71 ARG A CA 1
ATOM 538 C C . ARG A 1 71 ? -3.443 -9.231 1.574 1.00 92.75 71 ARG A C 1
ATOM 540 O O . ARG A 1 71 ? -3.613 -8.033 1.784 1.00 92.75 71 ARG A O 1
ATOM 547 N N . SER A 1 72 ? -2.872 -9.689 0.462 1.00 93.12 72 SER A N 1
ATOM 548 C CA . SER A 1 72 ? -2.347 -8.840 -0.614 1.00 93.12 72 SER A CA 1
ATOM 549 C C . SER A 1 72 ? -3.399 -7.974 -1.320 1.00 93.12 72 SER A C 1
ATOM 551 O O . SER A 1 72 ? -3.037 -6.982 -1.931 1.00 93.12 72 SER A O 1
ATOM 553 N N . ASP A 1 73 ? -4.696 -8.274 -1.219 1.00 94.19 73 ASP A N 1
ATOM 554 C CA . ASP A 1 73 ? -5.780 -7.429 -1.753 1.00 94.19 73 ASP A CA 1
ATOM 555 C C . ASP A 1 73 ? -6.177 -6.252 -0.849 1.00 94.19 73 ASP A C 1
ATOM 557 O O . ASP A 1 73 ? -6.988 -5.418 -1.258 1.00 94.19 73 ASP A O 1
ATOM 561 N N . LEU A 1 74 ? -5.633 -6.187 0.370 1.00 94.88 74 LEU A N 1
ATOM 562 C CA . LEU A 1 74 ? -5.831 -5.077 1.306 1.00 94.88 74 LEU A CA 1
ATOM 563 C C . LEU A 1 74 ? -4.805 -3.955 1.106 1.00 94.88 74 LEU A C 1
ATOM 565 O O . LEU A 1 74 ? -4.796 -2.978 1.852 1.00 94.88 74 LEU A O 1
ATOM 569 N N . ILE A 1 75 ? -3.951 -4.074 0.092 1.00 96.62 75 ILE A N 1
ATOM 570 C CA . ILE A 1 75 ? -3.078 -3.001 -0.364 1.00 96.62 75 ILE A CA 1
ATOM 571 C C . ILE A 1 75 ? -3.251 -2.799 -1.866 1.00 96.62 75 ILE A C 1
ATOM 573 O O . ILE A 1 75 ? -3.512 -3.734 -2.617 1.00 96.62 75 ILE A O 1
ATOM 577 N N . ASP A 1 76 ? -3.085 -1.561 -2.308 1.00 97.69 76 ASP A N 1
ATOM 578 C CA . ASP A 1 76 ? -2.885 -1.237 -3.712 1.00 97.69 76 ASP A CA 1
ATOM 579 C C . ASP A 1 76 ? -1.411 -0.915 -3.926 1.00 97.69 76 ASP A C 1
ATOM 581 O O . ASP A 1 76 ? -0.877 0.005 -3.304 1.00 97.69 76 ASP A O 1
ATOM 585 N N . VAL A 1 77 ? -0.767 -1.662 -4.821 1.00 97.69 77 VAL A N 1
ATOM 586 C CA . VAL A 1 77 ? 0.629 -1.448 -5.207 1.00 97.69 77 VAL A CA 1
ATOM 587 C C . VAL A 1 77 ? 0.659 -0.881 -6.615 1.00 97.69 77 VAL A C 1
ATOM 589 O O . VAL A 1 77 ? 0.130 -1.480 -7.553 1.00 97.69 77 VAL A O 1
ATOM 592 N N . PHE A 1 78 ? 1.2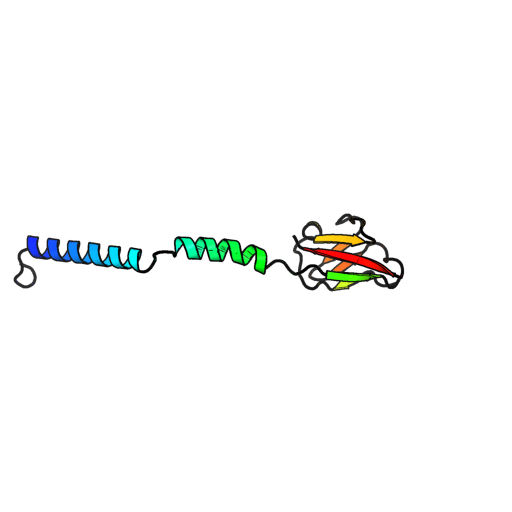97 0.270 -6.768 1.00 98.06 78 PHE A N 1
ATOM 593 C CA . PHE A 1 78 ? 1.531 0.928 -8.039 1.00 98.06 78 PHE A CA 1
ATOM 594 C C . PHE A 1 78 ? 3.021 0.898 -8.344 1.00 98.06 78 PHE A C 1
ATOM 596 O O . PHE A 1 78 ? 3.834 1.172 -7.469 1.00 98.06 78 PHE A O 1
ATOM 603 N N . VAL A 1 79 ? 3.366 0.592 -9.588 1.00 97.50 79 VAL A N 1
ATOM 604 C CA . VAL A 1 79 ? 4.734 0.678 -10.105 1.00 97.50 79 VAL A CA 1
ATOM 605 C C . VAL A 1 79 ? 4.686 1.598 -11.318 1.00 97.50 79 VAL A C 1
ATOM 607 O O . VAL A 1 79 ? 3.929 1.325 -12.250 1.00 97.50 79 VAL A O 1
ATOM 610 N N . GLU A 1 80 ? 5.401 2.724 -11.279 1.00 96.69 80 GLU A N 1
ATOM 611 C CA . GLU A 1 80 ? 5.300 3.812 -12.270 1.00 96.69 80 GLU A CA 1
ATOM 612 C C . GLU A 1 80 ? 3.848 4.244 -12.543 1.00 96.69 80 GLU A C 1
ATOM 614 O O . GLU A 1 80 ? 3.408 4.387 -13.684 1.00 96.69 80 GLU A O 1
ATOM 619 N N . ASN A 1 81 ? 3.069 4.440 -11.475 1.00 96.19 81 ASN A N 1
ATOM 620 C CA . ASN A 1 81 ? 1.646 4.800 -11.538 1.00 96.19 81 ASN A CA 1
ATOM 621 C C . ASN A 1 81 ? 0.732 3.748 -12.207 1.00 96.19 81 ASN A C 1
ATOM 623 O O . ASN A 1 81 ? -0.436 4.032 -12.481 1.00 96.19 81 ASN A O 1
ATOM 627 N N . VAL A 1 82 ? 1.216 2.523 -12.441 1.00 96.62 82 VAL A N 1
ATOM 628 C CA . VAL A 1 82 ? 0.415 1.396 -12.944 1.00 96.62 82 VAL A CA 1
ATOM 629 C C . VAL A 1 82 ? 0.070 0.456 -11.794 1.00 96.62 82 VAL A C 1
ATOM 631 O O . VAL A 1 82 ? 0.966 -0.039 -11.112 1.00 96.62 82 VAL A O 1
ATOM 634 N N . LEU A 1 83 ? -1.225 0.184 -11.596 1.00 97.25 83 LEU A N 1
ATOM 635 C CA . LEU A 1 83 ? -1.708 -0.758 -10.582 1.00 97.25 83 LEU A CA 1
ATOM 636 C C . LEU A 1 83 ? -1.243 -2.186 -10.900 1.00 97.25 83 LEU A C 1
ATOM 638 O O . LEU A 1 83 ? -1.487 -2.696 -11.995 1.00 97.25 83 LEU A O 1
ATOM 642 N N . GLN A 1 84 ? -0.633 -2.837 -9.916 1.00 97.38 84 GLN A N 1
ATOM 643 C CA . GLN A 1 84 ? -0.184 -4.222 -9.990 1.00 97.38 84 GLN A CA 1
ATOM 644 C C . GLN A 1 84 ? -1.240 -5.164 -9.412 1.00 97.38 84 GLN A C 1
ATOM 646 O O . GLN A 1 84 ? -1.993 -4.801 -8.506 1.00 97.38 84 GLN A O 1
ATOM 651 N N . ARG A 1 85 ? -1.320 -6.389 -9.938 1.00 97.00 85 ARG A N 1
ATOM 652 C CA . ARG A 1 85 ? -2.324 -7.359 -9.492 1.00 97.00 85 ARG A CA 1
ATOM 653 C C . ARG A 1 85 ? -1.799 -8.210 -8.323 1.00 97.00 85 ARG A C 1
ATOM 655 O O . ARG A 1 85 ? -0.779 -8.880 -8.504 1.00 97.00 85 ARG A O 1
ATOM 662 N N . PRO A 1 86 ? -2.507 -8.262 -7.180 1.00 96.38 86 PRO A N 1
ATOM 663 C CA . PRO A 1 86 ? -2.139 -9.137 -6.068 1.00 96.38 86 PRO A CA 1
ATOM 664 C C . PRO A 1 86 ? -2.279 -10.617 -6.450 1.00 96.38 86 PRO A C 1
ATOM 666 O O . PRO A 1 86 ? -3.203 -10.996 -7.173 1.00 96.38 86 PRO A O 1
ATOM 669 N N . GLY A 1 87 ? -1.363 -11.452 -5.966 1.00 94.00 87 GLY A N 1
ATOM 670 C CA . GLY A 1 87 ? -1.275 -12.891 -6.233 1.00 94.00 87 GLY A CA 1
ATOM 671 C C . GLY A 1 87 ? -0.727 -13.274 -7.615 1.00 94.00 87 GLY A C 1
ATOM 672 O O . GLY A 1 87 ? -0.420 -14.442 -7.831 1.00 94.00 87 GLY A O 1
ATOM 673 N N . GLU A 1 88 ? -0.597 -12.320 -8.545 1.00 95.50 88 GLU A N 1
ATOM 674 C CA . GLU A 1 88 ? 0.035 -12.534 -9.858 1.00 95.50 88 GLU A CA 1
ATOM 675 C C . GLU A 1 88 ? 1.367 -11.786 -9.983 1.00 95.50 88 GLU A C 1
ATOM 677 O O . GLU A 1 88 ? 2.338 -12.376 -10.440 1.00 95.50 88 GLU A O 1
ATOM 682 N N . VAL A 1 89 ? 1.416 -10.507 -9.586 1.00 97.00 89 VAL A N 1
ATOM 683 C CA . VAL A 1 89 ? 2.621 -9.658 -9.701 1.00 97.00 89 VAL A CA 1
ATOM 684 C C . VAL A 1 89 ? 3.338 -9.494 -8.363 1.00 97.00 89 VAL A C 1
ATOM 686 O O . VAL A 1 89 ? 4.559 -9.352 -8.306 1.00 97.00 89 VAL A O 1
ATOM 689 N N . TYR A 1 90 ? 2.579 -9.497 -7.274 1.00 97.44 90 TYR A N 1
ATOM 690 C CA . TYR A 1 90 ? 3.121 -9.428 -5.928 1.00 97.44 90 TYR A CA 1
ATOM 691 C C . TYR A 1 90 ? 2.276 -10.249 -4.965 1.00 97.44 90 TYR A C 1
ATOM 693 O O . TYR A 1 90 ? 1.088 -10.474 -5.208 1.00 97.44 90 TYR A O 1
ATOM 701 N N . ASP A 1 91 ? 2.870 -10.635 -3.846 1.00 97.56 91 ASP A N 1
ATOM 702 C CA . ASP A 1 91 ? 2.154 -11.139 -2.682 1.00 97.56 91 ASP A CA 1
ATOM 703 C C . ASP A 1 91 ? 2.672 -10.471 -1.405 1.00 97.56 91 ASP A C 1
ATOM 705 O O . ASP A 1 91 ? 3.647 -9.718 -1.440 1.00 97.56 91 ASP A O 1
ATOM 709 N N . VAL A 1 92 ? 1.999 -10.710 -0.284 1.00 97.19 92 VAL A N 1
ATOM 710 C CA . VAL A 1 92 ? 2.426 -10.206 1.025 1.00 97.19 92 VAL A CA 1
ATOM 711 C C . VAL A 1 92 ? 2.552 -11.348 2.017 1.00 97.19 92 VAL A C 1
ATOM 713 O O . VAL A 1 92 ? 1.697 -12.232 2.080 1.00 97.19 92 VAL A O 1
ATOM 716 N N . GLN A 1 93 ? 3.608 -11.305 2.817 1.00 96.38 93 GLN A N 1
ATOM 717 C CA . GLN A 1 93 ? 3.789 -12.179 3.961 1.00 96.38 93 GLN A CA 1
ATOM 718 C C . GLN A 1 93 ? 4.185 -11.325 5.160 1.00 96.38 93 GLN A C 1
ATOM 720 O O . GLN A 1 93 ? 5.227 -10.678 5.139 1.00 96.38 93 GLN A O 1
ATOM 725 N N . ASP A 1 94 ? 3.346 -11.327 6.195 1.00 94.50 94 ASP A N 1
ATOM 726 C CA . ASP A 1 94 ? 3.492 -10.449 7.357 1.00 94.50 94 ASP A CA 1
ATOM 727 C C . ASP A 1 94 ? 3.604 -8.969 6.931 1.00 94.50 94 ASP A C 1
ATOM 729 O O . ASP A 1 94 ? 2.673 -8.426 6.336 1.00 94.50 94 ASP A O 1
ATOM 733 N N . ASP A 1 95 ? 4.721 -8.310 7.228 1.00 96.19 95 ASP A N 1
ATOM 734 C CA . ASP A 1 95 ? 5.027 -6.938 6.815 1.00 96.19 95 ASP A CA 1
ATOM 735 C C . ASP A 1 95 ? 5.852 -6.873 5.523 1.00 96.19 95 ASP A C 1
ATOM 737 O O . ASP A 1 95 ? 6.347 -5.811 5.167 1.00 96.19 95 ASP A O 1
ATOM 741 N N . THR A 1 96 ? 6.039 -7.977 4.803 1.00 97.56 96 THR A N 1
ATOM 742 C CA . THR A 1 96 ? 6.913 -8.023 3.627 1.00 97.56 96 THR A CA 1
ATOM 743 C C . THR A 1 96 ? 6.099 -8.138 2.343 1.00 97.56 96 THR A C 1
ATOM 745 O O . THR A 1 96 ? 5.372 -9.107 2.129 1.00 97.56 96 THR A O 1
ATOM 748 N N . LEU A 1 97 ? 6.244 -7.147 1.463 1.00 97.56 97 LEU A N 1
ATOM 749 C CA . LEU A 1 97 ? 5.774 -7.182 0.080 1.00 97.56 97 LEU A CA 1
ATOM 750 C C . LEU A 1 97 ? 6.803 -7.907 -0.785 1.00 97.56 97 LEU A C 1
ATOM 752 O O . LEU A 1 97 ? 7.973 -7.531 -0.792 1.00 97.56 97 LEU A O 1
ATOM 756 N N . ILE A 1 98 ? 6.359 -8.901 -1.547 1.00 98.06 98 ILE A N 1
ATOM 757 C CA . ILE A 1 98 ? 7.212 -9.763 -2.364 1.00 98.06 98 ILE A CA 1
ATOM 758 C C . ILE A 1 98 ? 6.758 -9.653 -3.818 1.00 98.06 98 ILE A C 1
ATOM 760 O O . ILE A 1 98 ? 5.660 -10.087 -4.160 1.00 98.06 98 ILE A O 1
ATOM 764 N N . PHE A 1 99 ? 7.596 -9.094 -4.688 1.00 97.88 99 PHE A N 1
ATOM 765 C CA . PHE A 1 99 ? 7.354 -9.080 -6.130 1.00 97.88 99 PHE A CA 1
ATOM 766 C C . PHE A 1 99 ? 7.793 -10.390 -6.789 1.00 97.88 99 PHE A C 1
ATOM 768 O O . PHE A 1 99 ? 8.822 -10.966 -6.436 1.00 97.88 99 PHE A O 1
ATOM 775 N N . THR A 1 100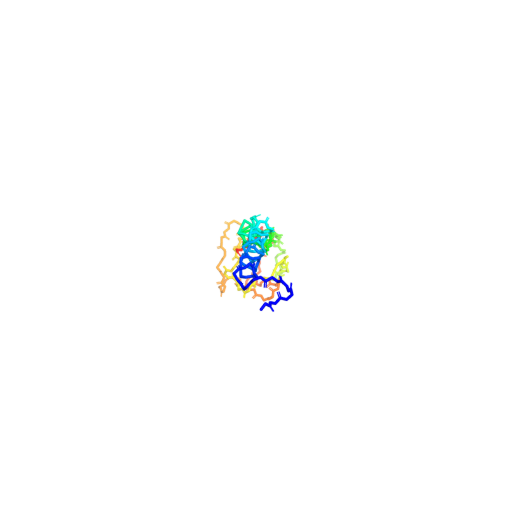 ? 7.048 -10.834 -7.802 1.00 97.12 100 THR A N 1
ATOM 776 C CA . THR A 1 100 ? 7.424 -12.000 -8.619 1.00 97.12 100 THR A CA 1
ATOM 777 C C . THR A 1 100 ? 8.558 -11.693 -9.596 1.00 97.12 100 THR A C 1
ATOM 779 O O . THR A 1 100 ? 9.295 -12.594 -9.989 1.00 97.12 100 THR A O 1
ATOM 782 N N . GLU A 1 101 ? 8.694 -10.426 -9.992 1.00 95.06 101 GLU A N 1
ATOM 783 C CA . GLU A 1 101 ? 9.768 -9.919 -10.844 1.00 95.06 101 GLU A CA 1
ATOM 784 C C . GLU A 1 101 ? 10.392 -8.676 -10.216 1.00 95.06 101 GLU A C 1
ATOM 786 O O . GLU A 1 101 ? 9.702 -7.834 -9.645 1.00 95.06 101 GLU A O 1
ATOM 791 N N . THR A 1 102 ? 11.708 -8.546 -10.344 1.00 95.69 102 THR A N 1
ATOM 792 C CA . THR A 1 102 ? 12.446 -7.413 -9.793 1.00 95.69 102 THR A CA 1
ATOM 793 C C . THR A 1 102 ? 12.040 -6.100 -10.471 1.00 95.69 102 THR A C 1
ATOM 795 O O . THR A 1 102 ? 12.214 -5.968 -11.689 1.00 95.69 102 THR A O 1
ATOM 798 N N . PRO A 1 103 ? 11.564 -5.093 -9.713 1.00 95.31 103 PRO A N 1
ATOM 799 C CA . PRO A 1 103 ? 11.342 -3.758 -10.248 1.00 95.31 103 PRO A CA 1
ATOM 800 C C . PRO A 1 103 ? 12.638 -3.186 -10.833 1.00 95.31 103 PRO A C 1
ATOM 802 O O . PRO A 1 103 ? 13.704 -3.258 -10.219 1.00 95.31 103 PRO A O 1
ATOM 805 N N . SER A 1 104 ? 12.556 -2.615 -12.037 1.00 96.19 104 SER A N 1
ATOM 806 C CA . SER A 1 104 ? 13.720 -2.021 -12.704 1.00 96.19 104 SER A CA 1
ATOM 807 C C . SER A 1 104 ? 14.297 -0.845 -11.909 1.00 96.19 104 SER A C 1
ATOM 809 O O . SER A 1 104 ? 13.601 -0.191 -11.131 1.00 96.19 104 SER A O 1
ATOM 811 N N . LEU A 1 105 ? 15.581 -0.556 -12.134 1.00 97.12 105 LEU A N 1
ATOM 812 C CA . LEU A 1 105 ? 16.264 0.562 -11.490 1.00 97.12 105 LEU A CA 1
ATOM 813 C C . LEU A 1 105 ? 15.537 1.887 -11.765 1.00 97.12 105 LEU A C 1
ATOM 815 O O . LEU A 1 105 ? 15.344 2.266 -12.920 1.00 97.12 105 LEU A O 1
ATOM 819 N N . GLY A 1 106 ? 15.209 2.608 -10.695 1.00 95.81 106 GLY A N 1
ATOM 820 C CA . GLY A 1 106 ? 14.594 3.931 -10.743 1.00 95.81 106 GLY A CA 1
ATOM 821 C C . GLY A 1 106 ? 13.070 3.933 -10.838 1.00 95.81 106 GLY A C 1
ATOM 822 O O . GLY A 1 106 ? 12.509 5.021 -10.885 1.00 95.81 106 GLY A O 1
ATOM 823 N N . MET A 1 107 ? 12.417 2.766 -10.848 1.00 97.19 107 MET A N 1
ATOM 824 C CA . MET A 1 107 ? 10.954 2.685 -10.873 1.00 97.19 107 MET A CA 1
ATOM 825 C C . MET A 1 107 ? 10.370 3.123 -9.525 1.00 97.19 107 MET A C 1
ATOM 827 O O . MET A 1 107 ? 10.770 2.597 -8.483 1.00 97.19 107 MET A O 1
ATOM 831 N N . ASP A 1 108 ? 9.418 4.050 -9.548 1.00 97.88 108 ASP A N 1
ATOM 832 C CA . ASP A 1 108 ? 8.646 4.467 -8.380 1.00 97.88 108 ASP A CA 1
ATOM 833 C C . ASP A 1 108 ? 7.638 3.383 -7.999 1.00 97.88 108 ASP A C 1
ATOM 835 O O . ASP A 1 108 ? 6.855 2.915 -8.833 1.00 97.88 108 ASP A O 1
ATOM 839 N N . ILE A 1 109 ? 7.673 2.974 -6.734 1.00 98.31 109 ILE A N 1
ATOM 840 C CA . ILE A 1 109 ? 6.757 1.997 -6.159 1.00 98.31 109 ILE A CA 1
ATOM 841 C C . ILE A 1 109 ? 5.952 2.717 -5.089 1.00 98.31 109 ILE A C 1
ATOM 843 O O . ILE A 1 109 ? 6.515 3.158 -4.092 1.00 98.31 109 ILE A O 1
ATOM 847 N N . TYR A 1 110 ? 4.638 2.795 -5.261 1.00 98.31 110 TYR A N 1
ATOM 848 C CA . TYR A 1 110 ? 3.732 3.427 -4.309 1.00 98.31 110 TYR A CA 1
ATOM 849 C C . TYR A 1 110 ? 2.747 2.405 -3.748 1.00 98.31 110 TYR A C 1
ATOM 851 O O . TYR A 1 110 ? 2.136 1.643 -4.497 1.00 98.31 110 TYR A O 1
ATOM 859 N N . ILE A 1 111 ? 2.586 2.387 -2.426 1.00 98.06 111 ILE A N 1
ATOM 860 C CA . ILE A 1 111 ? 1.737 1.440 -1.709 1.00 98.06 111 ILE A CA 1
ATOM 861 C C . ILE A 1 111 ? 0.717 2.204 -0.880 1.00 98.06 111 ILE A C 1
ATOM 863 O O . ILE A 1 111 ? 1.068 3.054 -0.058 1.00 98.06 111 ILE A O 1
ATOM 867 N N . LYS A 1 112 ? -0.553 1.846 -1.056 1.00 96.75 112 LYS A N 1
ATOM 868 C CA . LYS A 1 112 ? -1.672 2.378 -0.283 1.00 96.75 112 LYS A CA 1
ATOM 869 C C . LYS A 1 112 ? -2.405 1.251 0.440 1.00 96.75 112 LYS A C 1
ATOM 871 O O . LYS A 1 112 ? -2.820 0.290 -0.200 1.00 96.75 112 LYS A O 1
ATOM 876 N N . PHE A 1 113 ? -2.605 1.398 1.746 1.00 94.75 113 PHE A N 1
ATOM 877 C CA . PHE A 1 113 ? -3.394 0.469 2.559 1.00 94.75 113 PHE A CA 1
ATOM 878 C C . PHE A 1 113 ? -4.898 0.748 2.431 1.00 94.75 113 PHE A C 1
ATOM 880 O O . PHE A 1 113 ? -5.303 1.879 2.136 1.00 94.75 113 PHE A O 1
ATOM 887 N N . ARG A 1 114 ? -5.711 -0.298 2.608 1.00 89.12 114 ARG A N 1
ATOM 888 C CA . ARG A 1 114 ? -7.178 -0.260 2.560 1.00 89.12 114 ARG A CA 1
ATOM 889 C C . ARG A 1 114 ? -7.818 -0.647 3.883 1.00 89.12 114 ARG A C 1
ATOM 891 O O . ARG A 1 114 ? -7.203 -1.442 4.625 1.00 89.12 114 ARG A O 1
#

Radius of gyration: 29.65 Å; Cα contacts (8 Å, |Δi|>4): 151; chains: 1; bounding box: 65×24×75 Å

Foldseek 3Di:
DPPPDDPVVVVVVVVVVVVVVVVVVVVVPPCPVVVVVCVVPVVVVVQWDDKDKDFFQAPDFKDFAPDFDPWQVQKFKAKQNHTDDEPPQWTDDGRIIGGPHGRHGGIMIIMGGD

Sequence (114 aa):
MINNKSFNRVIAESLFNLANNNQTIISQTPGLDKDIFSATFDTVDSTIPESQGFIGDGFTTEYTLNGVPARSDLIDVFVENVLQRPGEVYDVQDDTLIFTETPSLGMDIYIKFR

Nearest PDB structures (foldseek):
  7rfv-assembly1_A  TM=8.797E-01  e=3.102E-03  Kuttervirus CBA120
  8es4-assembly1_F  TM=7.639E-01  e=1.628E-03  Shigella phage Buco
  8hqo-assembly1_R  TM=7.639E-01  e=1.510E-02  Escherichia phage DT57C
  9ilp-assembly1_a  TM=7.465E-01  e=1.601E-02  Escherichia phage T5
  7rfo-assembly1_C  TM=7.807E-01  e=5.172E-02  Kuttervirus CBA120